Protein AF-A0A544ZAM6-F1 (afdb_monomer_lite)

Sequence (69 aa):
MTNRKGTALTEGWRVMTSDHGRLWATRERPFPAAAEEAGAARTVDGDDLAELCRVIAEQESLATLASAP

Secondary structure (DSSP, 8-state):
---------STTEEEEE-TTS-EEEEESSPPPHHHHHTT--SEEEESSHHHHHHHHHHHHHHHHHHT--

pLDDT: mean 81.32, std 15.19, range [37.44, 92.56]

Foldseek 3Di:
DDPPPPPCLDPQKDWDADPVQKIKIAGNDDQDPLLVVLVQDRMDIDSDSVRRSVSNVVSVVSSVVSPDD

Radius of gyration: 13.06 Å; chains: 1; bounding box: 43×26×25 Å

Structure (mmCIF, N/CA/C/O backbone):
data_AF-A0A544ZAM6-F1
#
_entry.id   AF-A0A544ZAM6-F1
#
loop_
_atom_site.group_PDB
_atom_site.id
_atom_site.type_symbol
_atom_site.label_atom_id
_atom_site.label_alt_id
_atom_site.label_comp_id
_atom_site.label_asym_id
_atom_site.label_entity_id
_atom_site.label_seq_id
_atom_site.pdbx_PDB_ins_code
_atom_site.Cartn_x
_atom_site.Cartn_y
_atom_site.Cartn_z
_atom_site.occupancy
_atom_site.B_iso_or_equiv
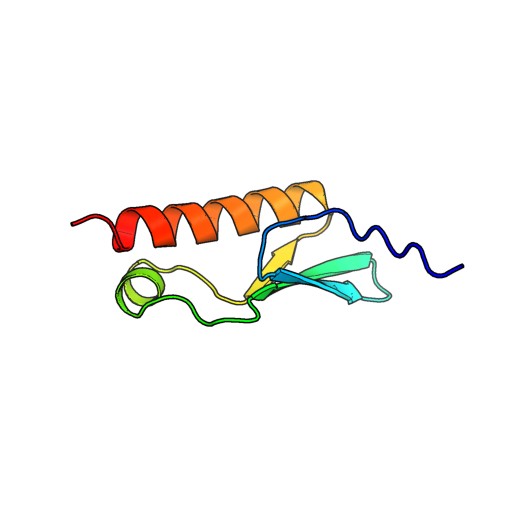_atom_site.auth_seq_id
_atom_site.auth_comp_id
_atom_site.auth_asym_id
_atom_site.auth_atom_id
_atom_site.pdbx_PDB_model_num
ATOM 1 N N . MET A 1 1 ? 26.793 14.970 -1.552 1.00 37.44 1 MET A N 1
ATOM 2 C CA . MET A 1 1 ? 25.618 14.810 -2.437 1.00 37.44 1 MET A CA 1
ATOM 3 C C . MET A 1 1 ? 24.937 13.475 -2.152 1.00 37.44 1 MET A C 1
ATOM 5 O O . MET A 1 1 ? 25.426 12.459 -2.618 1.00 37.44 1 MET A O 1
ATOM 9 N N . THR A 1 2 ? 23.831 13.439 -1.410 1.00 41.59 2 THR A N 1
ATOM 10 C CA . THR A 1 2 ? 22.967 12.242 -1.324 1.00 41.59 2 THR A CA 1
ATOM 11 C C . THR A 1 2 ? 21.512 12.655 -1.513 1.00 41.59 2 THR A C 1
ATOM 13 O O . THR A 1 2 ? 20.684 12.559 -0.615 1.00 41.59 2 THR A O 1
ATOM 16 N N . ASN A 1 3 ? 21.186 13.117 -2.721 1.00 39.03 3 ASN A N 1
ATOM 17 C CA . ASN A 1 3 ? 19.797 13.261 -3.145 1.00 39.03 3 ASN A CA 1
ATOM 18 C C . ASN A 1 3 ? 19.249 11.880 -3.527 1.00 39.03 3 ASN A C 1
ATOM 20 O O . ASN A 1 3 ? 19.113 11.564 -4.705 1.00 39.03 3 ASN A O 1
ATOM 24 N N . ARG A 1 4 ? 18.895 11.055 -2.537 1.00 50.03 4 ARG A N 1
ATOM 25 C CA . ARG A 1 4 ? 17.883 10.018 -2.770 1.00 50.03 4 ARG A CA 1
ATOM 26 C C . ARG A 1 4 ? 16.520 10.698 -2.705 1.00 50.03 4 ARG A C 1
ATOM 28 O O . ARG A 1 4 ? 15.842 10.646 -1.687 1.00 50.03 4 ARG A O 1
ATOM 35 N N . LYS A 1 5 ? 16.119 11.350 -3.800 1.00 45.06 5 LYS A N 1
ATOM 36 C CA . LYS A 1 5 ? 14.692 11.549 -4.073 1.00 45.06 5 LYS A CA 1
ATOM 37 C C . LYS A 1 5 ? 14.133 10.180 -4.458 1.00 45.06 5 LYS A C 1
ATOM 39 O O . LYS A 1 5 ? 13.981 9.880 -5.634 1.00 45.06 5 LYS A O 1
ATOM 44 N N . GLY A 1 6 ? 13.920 9.322 -3.460 1.00 45.97 6 GLY A N 1
ATOM 45 C CA . GLY A 1 6 ? 12.959 8.243 -3.616 1.00 45.97 6 GLY A CA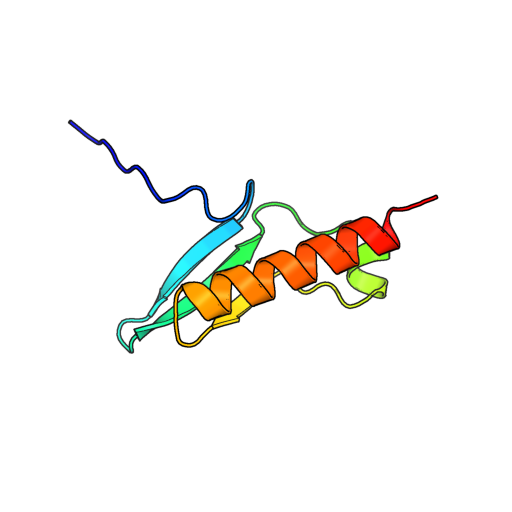 1
ATOM 46 C C . GLY A 1 6 ? 11.625 8.930 -3.845 1.00 45.97 6 GLY A C 1
ATOM 47 O O . GLY A 1 6 ? 11.209 9.737 -3.016 1.00 45.97 6 GLY A O 1
ATOM 48 N N . THR A 1 7 ? 11.044 8.723 -5.020 1.00 48.34 7 THR A N 1
ATOM 49 C CA . THR A 1 7 ? 9.685 9.126 -5.368 1.00 48.34 7 THR A CA 1
ATOM 50 C C . THR A 1 7 ? 8.801 8.902 -4.143 1.00 48.34 7 THR A C 1
ATOM 52 O O . THR A 1 7 ? 8.829 7.814 -3.570 1.00 48.34 7 THR A O 1
ATOM 55 N N . ALA A 1 8 ? 8.117 9.942 -3.666 1.00 49.69 8 ALA A N 1
ATOM 56 C CA . ALA A 1 8 ? 7.219 9.848 -2.521 1.00 49.69 8 ALA A CA 1
ATOM 57 C C . ALA A 1 8 ? 6.034 8.958 -2.926 1.00 49.69 8 ALA A C 1
ATOM 59 O O . ALA A 1 8 ? 5.035 9.457 -3.427 1.00 49.69 8 ALA A O 1
ATOM 60 N N . LEU A 1 9 ? 6.205 7.637 -2.845 1.00 57.25 9 LEU A N 1
ATOM 61 C CA . LEU A 1 9 ? 5.241 6.686 -3.399 1.00 57.25 9 LEU A CA 1
ATOM 62 C C . LEU A 1 9 ? 3.982 6.600 -2.538 1.00 57.25 9 LEU A C 1
ATOM 64 O O . LEU A 1 9 ? 2.926 6.330 -3.085 1.00 57.25 9 LEU A O 1
ATOM 68 N N . THR A 1 10 ? 4.085 6.929 -1.253 1.00 60.47 10 THR A N 1
ATOM 69 C CA . THR A 1 10 ? 2.990 7.195 -0.309 1.00 60.47 10 THR A CA 1
ATOM 70 C C . THR A 1 10 ? 3.655 7.412 1.049 1.00 60.47 10 THR A C 1
ATOM 72 O O . THR A 1 10 ? 4.598 6.698 1.404 1.00 60.47 10 THR A O 1
ATOM 75 N N . GLU A 1 11 ? 3.239 8.423 1.809 1.00 70.31 11 GLU A N 1
ATOM 76 C CA . GLU A 1 11 ? 3.809 8.669 3.138 1.00 70.31 11 GLU A CA 1
ATOM 77 C C . GLU A 1 11 ? 3.667 7.412 4.018 1.00 70.31 11 GLU A C 1
ATOM 79 O O . GLU A 1 11 ? 2.573 6.888 4.204 1.00 70.31 11 GLU A O 1
ATOM 84 N N . GLY A 1 12 ? 4.789 6.900 4.536 1.00 83.50 12 GLY A N 1
ATOM 85 C CA . GLY A 1 12 ? 4.812 5.737 5.427 1.00 83.50 12 GLY A CA 1
ATOM 86 C C . GLY A 1 12 ? 4.936 4.364 4.758 1.00 83.50 12 GLY A C 1
ATOM 87 O O . GLY A 1 12 ? 4.838 3.368 5.472 1.00 83.50 12 GLY A O 1
ATOM 88 N N . TRP A 1 13 ? 5.181 4.272 3.445 1.00 89.44 13 TRP A N 1
ATOM 89 C CA . TRP A 1 13 ? 5.467 3.000 2.766 1.00 89.44 13 TRP A CA 1
ATOM 90 C C . TRP A 1 13 ? 6.940 2.853 2.389 1.00 89.44 13 TRP A C 1
ATOM 92 O O . TRP A 1 13 ? 7.558 3.738 1.794 1.00 89.44 13 TRP A O 1
ATOM 102 N N . ARG A 1 14 ? 7.504 1.683 2.690 1.00 89.38 14 ARG A N 1
ATOM 103 C CA . ARG A 1 14 ? 8.850 1.278 2.292 1.00 89.38 14 ARG A CA 1
ATOM 104 C C . ARG A 1 14 ? 8.773 0.310 1.123 1.00 89.38 14 ARG A C 1
ATOM 106 O O . ARG A 1 14 ? 8.356 -0.832 1.297 1.00 89.38 14 ARG A O 1
ATOM 113 N N . VAL A 1 15 ? 9.225 0.764 -0.041 1.00 89.00 15 VAL A N 1
ATOM 114 C CA . VAL A 1 15 ? 9.329 -0.056 -1.253 1.00 89.00 15 VAL A CA 1
ATOM 115 C C . VAL A 1 15 ? 10.653 -0.810 -1.278 1.00 89.00 15 VAL A C 1
ATOM 117 O O . VAL A 1 15 ? 11.706 -0.271 -0.931 1.00 89.00 15 VAL A O 1
ATOM 120 N N . MET A 1 16 ? 10.586 -2.064 -1.696 1.00 88.75 16 MET A N 1
ATOM 121 C CA . MET A 1 16 ? 11.693 -2.988 -1.855 1.00 88.75 16 MET A CA 1
ATOM 122 C C . MET A 1 16 ? 11.585 -3.660 -3.220 1.00 88.75 16 MET A C 1
ATOM 124 O O . MET A 1 16 ? 10.495 -3.889 -3.742 1.00 88.75 16 MET A O 1
ATOM 128 N N . THR A 1 17 ? 12.738 -3.971 -3.796 1.00 87.31 17 THR A N 1
ATOM 129 C CA . THR A 1 17 ? 12.845 -4.586 -5.116 1.00 87.31 17 THR A CA 1
ATOM 130 C C . THR A 1 17 ? 13.621 -5.883 -4.982 1.00 87.31 17 THR A C 1
ATOM 132 O O . THR A 1 17 ? 14.702 -5.893 -4.391 1.00 87.31 17 THR A O 1
ATOM 135 N N . SER A 1 18 ? 13.091 -6.967 -5.528 1.00 83.31 18 SER A N 1
ATOM 136 C CA . SER A 1 18 ? 13.823 -8.220 -5.673 1.00 83.31 18 SER A CA 1
ATOM 137 C C . SER A 1 18 ? 14.737 -8.169 -6.892 1.00 83.31 18 SER A C 1
ATOM 139 O O . SER A 1 18 ? 14.403 -7.536 -7.893 1.00 83.3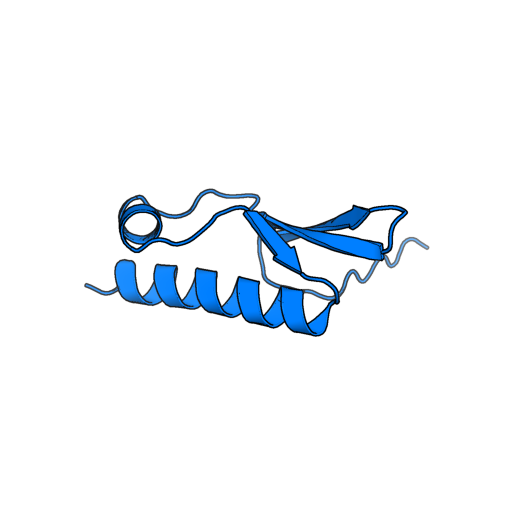1 18 SER A O 1
ATOM 141 N N . ASP A 1 19 ? 15.837 -8.920 -6.860 1.00 81.44 19 ASP A N 1
ATOM 142 C CA . ASP A 1 19 ? 16.732 -9.111 -8.009 1.00 81.44 19 ASP A CA 1
ATOM 143 C C . ASP A 1 19 ? 16.023 -9.721 -9.234 1.00 81.44 19 ASP A C 1
ATOM 145 O O . ASP A 1 19 ? 16.487 -9.582 -10.361 1.00 81.44 19 ASP A O 1
ATOM 149 N N . HIS A 1 20 ? 14.867 -10.364 -9.030 1.00 79.69 20 HIS A N 1
ATOM 150 C CA . HIS A 1 20 ? 14.020 -10.918 -10.092 1.00 79.69 20 HIS A CA 1
ATOM 151 C C . HIS A 1 20 ? 13.023 -9.899 -10.683 1.00 79.69 20 HIS A C 1
ATOM 153 O O . HIS A 1 20 ? 12.122 -10.285 -11.421 1.00 79.69 20 HIS A O 1
ATOM 159 N N . GLY A 1 21 ? 13.137 -8.613 -10.337 1.00 81.12 21 GLY A N 1
ATOM 160 C CA . GLY A 1 21 ? 12.268 -7.545 -10.845 1.00 81.12 21 GLY A CA 1
ATOM 161 C C . GLY A 1 21 ? 10.921 -7.410 -10.130 1.00 81.12 21 GLY A C 1
ATOM 162 O O . GLY A 1 21 ? 10.196 -6.464 -10.403 1.00 81.12 21 GLY A O 1
ATOM 163 N N . ARG A 1 22 ? 10.602 -8.298 -9.180 1.00 83.88 22 ARG A N 1
ATOM 164 C CA . ARG A 1 22 ? 9.401 -8.171 -8.340 1.00 83.88 22 ARG A CA 1
ATOM 165 C C . ARG A 1 22 ? 9.532 -6.988 -7.394 1.00 83.88 22 ARG A C 1
ATOM 167 O O . ARG A 1 22 ? 10.571 -6.836 -6.745 1.00 83.88 22 ARG A O 1
ATOM 174 N N . LEU A 1 23 ? 8.474 -6.200 -7.267 1.00 90.62 23 LEU A N 1
ATOM 175 C CA . LEU A 1 23 ? 8.409 -5.105 -6.314 1.00 90.62 23 LEU A CA 1
ATOM 176 C C . LEU A 1 23 ? 7.464 -5.473 -5.178 1.00 90.62 23 LEU A C 1
ATOM 178 O O . LEU A 1 23 ? 6.444 -6.124 -5.376 1.00 90.62 23 LEU A O 1
ATOM 182 N N . TRP A 1 24 ? 7.787 -5.027 -3.974 1.00 91.75 24 TRP A N 1
ATOM 183 C CA . TRP A 1 24 ? 6.831 -5.031 -2.879 1.00 91.75 24 TRP A CA 1
ATOM 184 C C . TRP A 1 24 ? 7.010 -3.803 -2.009 1.00 91.75 24 TRP A C 1
ATOM 186 O O . TRP A 1 24 ? 8.085 -3.209 -1.931 1.00 91.75 24 TRP A O 1
ATOM 196 N N . ALA A 1 25 ? 5.941 -3.413 -1.336 1.00 92.12 25 ALA A N 1
ATOM 197 C CA . ALA A 1 25 ? 5.916 -2.313 -0.404 1.00 92.12 25 ALA A CA 1
ATOM 198 C C . ALA A 1 25 ? 5.372 -2.797 0.930 1.00 92.12 25 ALA A C 1
ATOM 200 O O . ALA A 1 25 ? 4.411 -3.559 0.991 1.00 92.12 25 ALA A O 1
ATOM 201 N N . THR A 1 26 ? 5.980 -2.330 2.013 1.00 90.94 26 THR A N 1
ATOM 202 C CA . THR A 1 26 ? 5.469 -2.556 3.361 1.00 90.94 26 THR A CA 1
ATOM 203 C C . THR A 1 26 ? 5.279 -1.231 4.072 1.00 90.94 26 THR A C 1
ATOM 205 O O . THR A 1 26 ? 6.144 -0.357 4.015 1.00 90.94 26 THR A O 1
ATOM 208 N N . ARG A 1 27 ? 4.156 -1.080 4.766 1.00 88.94 27 ARG A N 1
ATOM 209 C CA . ARG A 1 27 ? 3.875 0.101 5.578 1.00 88.94 27 ARG A CA 1
ATOM 210 C C . ARG A 1 27 ? 4.746 0.092 6.835 1.00 88.94 27 ARG A C 1
ATOM 212 O O . ARG A 1 27 ? 4.910 -0.942 7.479 1.00 88.94 27 ARG A O 1
ATOM 219 N N . GLU A 1 28 ? 5.323 1.238 7.182 1.00 87.38 28 GLU A N 1
ATOM 220 C CA . GLU A 1 28 ? 6.165 1.408 8.373 1.00 87.38 28 GLU A CA 1
ATOM 221 C C . GLU A 1 28 ? 5.331 1.477 9.655 1.00 87.38 28 GLU A C 1
ATOM 223 O O . GLU A 1 28 ? 5.789 1.064 10.720 1.00 87.38 28 GLU A O 1
ATOM 228 N N . ARG A 1 29 ? 4.097 1.983 9.555 1.00 85.38 29 ARG A N 1
ATOM 229 C CA . ARG A 1 29 ? 3.112 1.962 10.637 1.00 85.38 29 ARG A CA 1
ATOM 230 C C . ARG A 1 29 ? 1.969 1.018 10.265 1.00 85.38 29 ARG A C 1
ATOM 232 O O . ARG A 1 29 ? 1.474 1.115 9.142 1.00 85.38 29 ARG A O 1
ATOM 239 N N . PRO A 1 30 ? 1.535 0.136 11.178 1.00 83.19 30 PRO A N 1
ATOM 240 C CA . PRO A 1 30 ? 0.404 -0.745 10.916 1.00 83.19 30 PRO A CA 1
ATOM 241 C C . PRO A 1 30 ? -0.870 0.058 10.633 1.00 83.19 30 PRO A C 1
ATOM 243 O O 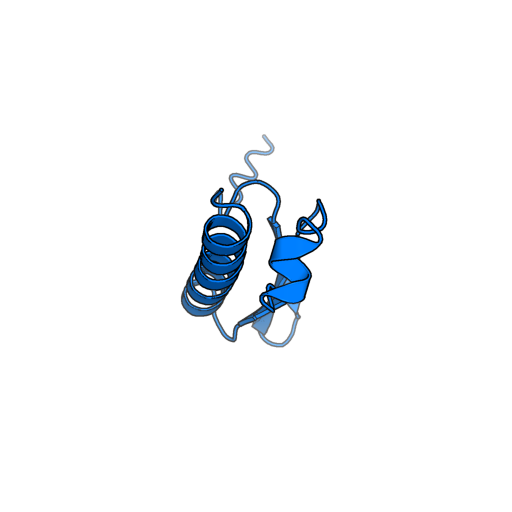. PRO A 1 30 ? -0.984 1.237 10.991 1.00 83.19 30 PRO A O 1
ATOM 246 N N . PHE A 1 31 ? -1.817 -0.579 9.950 1.00 87.06 31 PHE A N 1
ATOM 247 C CA . PHE A 1 31 ? -3.142 -0.009 9.767 1.00 87.06 31 PHE A CA 1
ATOM 248 C C . PHE A 1 31 ? -3.910 -0.010 11.102 1.00 87.06 31 PHE A C 1
ATOM 250 O O . PHE A 1 31 ? -3.607 -0.805 11.993 1.00 87.06 31 PHE A O 1
ATOM 257 N N . PRO A 1 32 ? -4.880 0.902 11.296 1.00 86.25 32 PRO A N 1
ATOM 258 C CA . PRO A 1 32 ? -5.816 0.795 12.411 1.00 86.25 32 PRO A CA 1
ATOM 259 C C . PRO A 1 32 ? -6.570 -0.539 12.353 1.00 86.25 32 PRO A C 1
ATOM 261 O O . PRO A 1 32 ? -6.833 -1.035 11.261 1.00 86.25 32 PRO A O 1
ATOM 264 N N . ALA A 1 33 ? -7.001 -1.071 13.500 1.00 87.75 33 ALA A N 1
ATOM 265 C CA . ALA A 1 33 ? -7.723 -2.348 13.548 1.00 87.75 33 ALA A CA 1
ATOM 266 C C . ALA A 1 33 ? -8.936 -2.378 12.598 1.00 87.75 33 ALA A C 1
ATOM 268 O O . ALA A 1 33 ? -9.106 -3.338 11.866 1.00 87.75 33 ALA A O 1
ATOM 269 N N . ALA A 1 34 ? -9.714 -1.293 12.518 1.00 87.31 34 ALA A N 1
ATOM 270 C CA . ALA A 1 34 ? -10.847 -1.197 11.593 1.00 87.31 34 ALA A CA 1
ATOM 271 C C . ALA A 1 34 ? -10.447 -1.389 10.117 1.00 87.31 34 ALA A C 1
ATOM 273 O O . ALA A 1 34 ? -11.177 -2.004 9.349 1.00 87.31 34 ALA A O 1
ATOM 274 N N . ALA A 1 35 ? -9.276 -0.887 9.724 1.00 88.25 35 ALA A N 1
ATOM 275 C CA . ALA A 1 35 ? -8.759 -1.026 8.370 1.00 88.25 35 ALA A CA 1
ATOM 276 C C . ALA A 1 35 ? -8.242 -2.444 8.094 1.00 88.25 35 ALA A C 1
ATOM 278 O O . ALA A 1 35 ? -8.486 -2.971 7.013 1.00 88.25 35 ALA A O 1
ATOM 279 N N . GLU A 1 36 ? -7.581 -3.079 9.067 1.00 87.31 36 GLU A N 1
ATOM 280 C CA . GLU A 1 36 ? -7.185 -4.490 8.952 1.00 87.31 36 GLU A CA 1
ATOM 281 C C . GLU A 1 36 ? -8.421 -5.407 8.856 1.00 87.31 36 GLU A C 1
ATOM 283 O O . GLU A 1 36 ? -8.460 -6.284 7.997 1.00 87.31 36 GLU A O 1
ATOM 288 N N . GLU A 1 37 ? -9.474 -5.138 9.637 1.00 87.94 37 GLU A N 1
ATOM 289 C CA . GLU A 1 37 ? -10.769 -5.839 9.555 1.00 87.94 37 GLU A CA 1
ATOM 290 C C . GLU A 1 37 ? -11.488 -5.605 8.213 1.00 87.94 37 GLU A C 1
ATOM 292 O O . GLU A 1 37 ? -12.173 -6.491 7.707 1.00 87.94 37 GLU A O 1
ATOM 297 N N . ALA A 1 38 ? -11.302 -4.434 7.596 1.00 87.88 38 ALA A N 1
ATOM 298 C CA . ALA A 1 38 ? -11.790 -4.143 6.247 1.00 87.88 38 ALA A CA 1
ATOM 299 C C . ALA A 1 38 ? -10.957 -4.812 5.134 1.00 87.88 38 ALA A C 1
ATOM 301 O O . ALA A 1 38 ? -11.292 -4.681 3.956 1.00 87.88 38 ALA A O 1
ATOM 302 N N . GLY A 1 39 ? -9.883 -5.525 5.489 1.00 88.56 39 GLY A N 1
ATOM 303 C CA . GLY A 1 39 ? -9.023 -6.253 4.558 1.00 88.56 39 GLY A CA 1
ATOM 304 C C . GLY A 1 39 ? -7.813 -5.468 4.050 1.00 88.56 39 GLY A C 1
ATOM 305 O O . GLY A 1 39 ? -7.172 -5.919 3.102 1.00 88.56 39 GLY A O 1
ATOM 306 N N . ALA A 1 40 ? -7.473 -4.321 4.652 1.00 90.81 40 ALA A N 1
ATOM 307 C CA . ALA A 1 40 ? -6.291 -3.558 4.261 1.00 90.81 40 ALA A CA 1
ATOM 308 C C . ALA A 1 40 ? -5.001 -4.320 4.612 1.00 90.81 40 ALA A C 1
ATOM 310 O O . ALA A 1 40 ? -4.684 -4.570 5.778 1.00 90.81 40 ALA A O 1
ATOM 311 N N . ALA A 1 41 ? -4.217 -4.658 3.592 1.00 91.06 41 ALA A N 1
ATOM 312 C CA . ALA A 1 41 ? -2.957 -5.368 3.741 1.00 91.06 41 ALA A CA 1
ATOM 313 C C . ALA A 1 41 ? -1.797 -4.396 3.987 1.00 91.06 41 ALA A C 1
ATOM 315 O O . ALA A 1 41 ? -1.516 -3.509 3.185 1.00 91.06 41 ALA A O 1
ATOM 316 N N . ARG A 1 42 ? -1.044 -4.597 5.075 1.00 89.31 42 ARG A N 1
ATOM 317 C CA . ARG A 1 42 ? 0.147 -3.781 5.398 1.00 89.31 42 ARG A CA 1
ATOM 318 C C . ARG A 1 42 ? 1.335 -3.994 4.449 1.00 89.31 42 ARG A C 1
ATOM 320 O O . ARG A 1 42 ? 2.291 -3.221 4.479 1.00 89.31 42 ARG A O 1
ATOM 327 N N . THR A 1 43 ? 1.330 -5.092 3.699 1.00 92.06 43 THR A N 1
ATOM 328 C CA . THR A 1 43 ? 2.384 -5.476 2.761 1.00 92.06 43 THR A CA 1
ATOM 329 C C . THR A 1 43 ? 1.714 -5.888 1.466 1.00 92.06 43 THR A C 1
ATOM 331 O O . THR A 1 43 ? 0.805 -6.713 1.493 1.00 92.06 43 THR A O 1
ATOM 334 N N . VAL A 1 44 ? 2.160 -5.302 0.362 1.00 92.25 44 VAL A N 1
ATOM 335 C CA . VAL A 1 44 ? 1.608 -5.536 -0.971 1.00 92.25 44 VAL A CA 1
ATOM 336 C C . VAL A 1 44 ? 2.739 -5.723 -1.963 1.00 92.25 44 VAL A C 1
ATOM 338 O O . VAL A 1 44 ? 3.7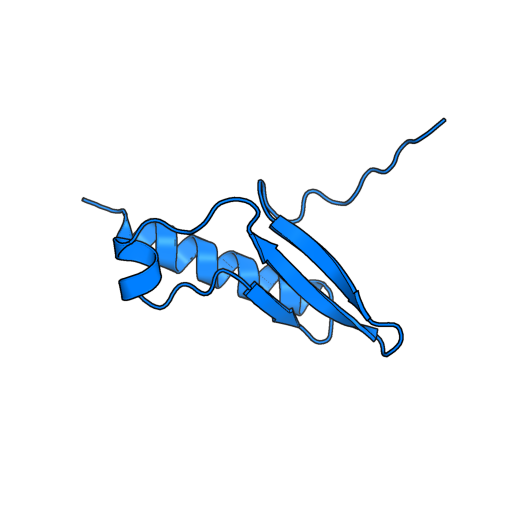90 -5.095 -1.827 1.00 92.25 44 VAL A O 1
ATOM 341 N N . ASP A 1 45 ? 2.541 -6.586 -2.944 1.00 92.56 45 ASP A N 1
ATOM 342 C CA . ASP A 1 45 ? 3.448 -6.783 -4.064 1.00 92.56 45 ASP A CA 1
ATOM 343 C C . ASP A 1 45 ? 2.864 -6.225 -5.367 1.00 92.56 45 ASP A C 1
ATOM 345 O O . ASP A 1 45 ? 1.687 -5.878 -5.451 1.00 92.56 45 ASP A O 1
ATOM 349 N N . GLY A 1 46 ? 3.734 -6.063 -6.356 1.00 88.94 46 GLY A N 1
ATOM 350 C CA . GLY A 1 46 ? 3.385 -5.672 -7.713 1.00 88.94 46 GLY A CA 1
ATOM 351 C C . GLY A 1 46 ? 4.497 -6.080 -8.671 1.00 88.94 46 GLY A C 1
ATOM 352 O O . GLY A 1 46 ? 5.680 -6.100 -8.305 1.00 88.94 46 GLY A O 1
ATOM 353 N N . ASP A 1 47 ? 4.129 -6.414 -9.901 1.00 87.94 47 ASP A N 1
ATOM 354 C CA . ASP A 1 47 ? 5.090 -6.782 -10.937 1.00 87.94 47 ASP A CA 1
ATOM 355 C C . ASP A 1 47 ? 5.812 -5.540 -11.499 1.00 87.94 47 ASP A C 1
ATOM 357 O O . ASP A 1 47 ? 6.950 -5.637 -11.960 1.00 87.94 47 ASP A O 1
ATOM 361 N N . ASP A 1 48 ? 5.203 -4.353 -11.392 1.00 86.81 48 ASP A N 1
ATOM 362 C CA . ASP A 1 48 ? 5.820 -3.070 -11.731 1.00 86.81 48 ASP A CA 1
ATOM 363 C C . ASP A 1 48 ? 5.415 -1.927 -10.782 1.00 86.81 48 ASP A C 1
ATOM 365 O O . ASP A 1 48 ? 4.582 -2.071 -9.885 1.00 86.81 48 ASP A O 1
ATOM 369 N N . LEU A 1 49 ? 6.070 -0.769 -10.933 1.00 85.00 49 LEU A N 1
ATOM 370 C CA . LEU A 1 49 ? 5.886 0.360 -10.018 1.00 85.00 49 LEU A CA 1
ATOM 371 C C . LEU A 1 49 ? 4.474 0.954 -10.103 1.00 85.00 49 LEU A C 1
ATOM 373 O O . LEU A 1 49 ? 3.965 1.449 -9.099 1.00 85.00 49 LEU A O 1
ATOM 377 N N . ALA A 1 50 ? 3.852 0.928 -11.282 1.00 88.19 50 ALA A N 1
ATOM 378 C CA . ALA A 1 50 ? 2.508 1.451 -11.477 1.00 88.19 50 ALA A CA 1
ATOM 379 C C . ALA A 1 50 ? 1.471 0.534 -10.821 1.00 88.19 50 ALA A C 1
ATOM 381 O O . ALA A 1 50 ? 0.563 1.031 -10.150 1.00 88.19 50 ALA A O 1
ATOM 382 N N . GLU A 1 51 ? 1.637 -0.784 -10.950 1.00 89.94 51 GLU A N 1
ATOM 383 C CA . GLU A 1 51 ? 0.829 -1.754 -10.214 1.00 89.94 51 GLU A CA 1
ATOM 384 C C . GLU A 1 51 ? 1.008 -1.580 -8.704 1.00 89.94 51 GLU A C 1
ATOM 386 O O . GLU A 1 51 ? 0.021 -1.407 -7.989 1.00 89.94 51 GLU A O 1
ATOM 391 N N . LEU A 1 52 ? 2.252 -1.492 -8.223 1.00 90.31 52 LEU A N 1
ATOM 392 C CA . LEU A 1 52 ? 2.532 -1.299 -6.803 1.00 90.31 52 LEU A CA 1
ATOM 393 C C . LEU A 1 52 ? 1.875 -0.020 -6.256 1.00 90.31 52 LEU A C 1
ATOM 395 O O . LEU A 1 52 ? 1.246 -0.048 -5.200 1.00 90.31 52 LEU A O 1
ATOM 399 N N . CYS A 1 53 ? 1.957 1.098 -6.986 1.00 89.31 53 CYS A N 1
ATOM 400 C CA . CYS A 1 53 ? 1.264 2.336 -6.620 1.00 89.31 53 CYS A CA 1
ATOM 401 C C . CYS A 1 53 ? -0.253 2.156 -6.538 1.00 89.31 53 CYS A C 1
ATOM 403 O O . CYS A 1 53 ? -0.882 2.667 -5.610 1.00 89.31 53 CYS A O 1
ATOM 405 N N . ARG A 1 54 ? -0.843 1.449 -7.505 1.00 90.94 54 ARG A N 1
ATOM 406 C CA . ARG A 1 54 ? -2.285 1.203 -7.547 1.00 90.94 54 ARG A CA 1
ATOM 407 C C . ARG A 1 54 ? -2.733 0.370 -6.350 1.00 90.94 54 ARG A C 1
ATOM 409 O O . ARG A 1 54 ? -3.694 0.752 -5.688 1.00 90.94 54 ARG A O 1
ATOM 416 N N . VAL A 1 55 ? -2.019 -0.713 -6.050 1.00 92.38 55 VAL A N 1
ATOM 417 C CA . VAL A 1 55 ? -2.355 -1.598 -4.932 1.00 92.38 55 VAL A CA 1
ATOM 418 C C . VAL A 1 55 ? -2.191 -0.868 -3.597 1.00 92.38 55 VAL A C 1
ATOM 420 O O . VAL A 1 55 ? -3.069 -0.975 -2.744 1.00 92.38 55 VAL A O 1
ATOM 423 N N . ILE A 1 56 ? -1.138 -0.059 -3.419 1.00 91.38 56 ILE A N 1
ATOM 424 C CA . ILE A 1 56 ? -0.982 0.766 -2.210 1.00 91.38 56 ILE A CA 1
ATOM 425 C C . ILE A 1 56 ? -2.142 1.762 -2.059 1.00 91.38 56 ILE A C 1
ATOM 427 O O . ILE A 1 56 ? -2.698 1.893 -0.968 1.00 91.38 56 ILE A O 1
ATOM 431 N N . ALA A 1 57 ? -2.530 2.452 -3.136 1.00 90.31 57 ALA A N 1
ATOM 432 C CA . ALA A 1 57 ? -3.650 3.392 -3.101 1.00 90.31 57 ALA A CA 1
ATOM 433 C C . ALA A 1 57 ? -4.973 2.703 -2.730 1.00 90.31 57 ALA A C 1
ATOM 435 O O . ALA A 1 57 ? -5.797 3.289 -2.025 1.00 90.31 57 ALA A O 1
ATOM 436 N N . GLU A 1 58 ? -5.164 1.453 -3.153 1.00 91.12 58 GLU A N 1
ATOM 437 C CA . GLU A 1 58 ? -6.307 0.632 -2.759 1.00 91.12 58 GLU A CA 1
ATOM 438 C C . GLU A 1 58 ? -6.290 0.322 -1.255 1.00 91.12 58 GLU A C 1
ATOM 440 O O . GLU A 1 58 ? -7.302 0.535 -0.588 1.00 91.12 58 GLU A O 1
ATOM 445 N N . GLN A 1 59 ? -5.137 -0.052 -0.684 1.00 92.56 59 GLN A N 1
ATOM 446 C CA . GLN A 1 59 ? -5.027 -0.298 0.763 1.00 92.56 59 GLN A CA 1
ATOM 447 C C . GLN A 1 59 ? -5.285 0.965 1.594 1.00 92.56 59 GLN A C 1
ATOM 449 O O . GLN A 1 59 ? -5.994 0.919 2.598 1.00 92.56 59 GLN A O 1
ATOM 454 N N . GLU A 1 60 ? -4.748 2.114 1.174 1.00 89.75 60 GLU A N 1
ATOM 455 C CA . GLU A 1 60 ? -5.006 3.395 1.847 1.00 89.75 60 GLU A CA 1
ATOM 456 C C . GLU A 1 60 ? -6.473 3.835 1.703 1.00 89.75 60 GLU A C 1
ATOM 458 O O . GLU A 1 60 ? -7.038 4.421 2.630 1.00 89.75 60 GLU A O 1
ATOM 463 N N . SER A 1 61 ? -7.124 3.513 0.581 1.00 89.44 61 SER A N 1
ATOM 464 C CA . SER A 1 61 ? -8.556 3.769 0.387 1.00 89.44 61 SER A CA 1
ATOM 465 C C . SER A 1 61 ? -9.412 2.899 1.307 1.00 89.44 61 SER A C 1
AT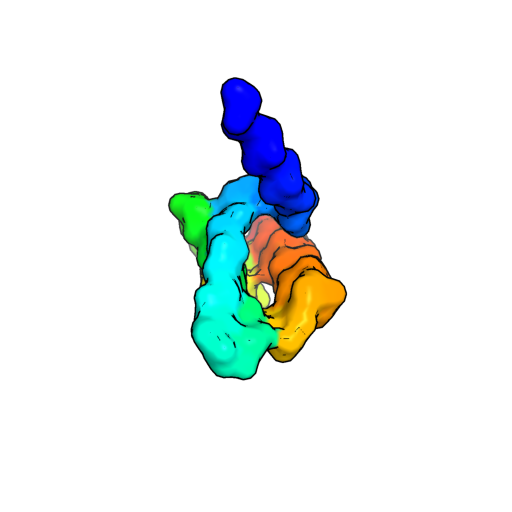OM 467 O O . SER A 1 61 ? -10.301 3.428 1.972 1.00 89.44 61 SER A O 1
ATOM 469 N N . LEU A 1 62 ? -9.112 1.598 1.414 1.00 88.94 62 LEU A N 1
ATOM 470 C CA . LEU A 1 62 ? -9.764 0.694 2.371 1.00 88.94 62 LEU A CA 1
ATOM 471 C C . LEU A 1 62 ? -9.603 1.210 3.801 1.00 88.94 62 LEU A C 1
ATOM 473 O O . LEU A 1 62 ? -10.576 1.288 4.548 1.00 88.94 62 LEU A O 1
ATOM 477 N N . ALA A 1 63 ? -8.396 1.647 4.162 1.00 87.81 63 ALA A N 1
ATOM 478 C CA . ALA A 1 63 ? -8.133 2.191 5.484 1.00 87.81 63 ALA A CA 1
ATOM 479 C C . ALA A 1 63 ? -8.876 3.503 5.763 1.00 87.81 63 ALA A C 1
ATOM 481 O O . ALA A 1 63 ? -9.370 3.710 6.871 1.00 87.81 63 ALA A O 1
ATOM 482 N N . THR A 1 64 ? -8.987 4.372 4.759 1.00 88.00 64 THR A N 1
ATOM 483 C CA . THR A 1 64 ? -9.737 5.630 4.859 1.00 88.00 64 THR A CA 1
ATOM 484 C C . THR A 1 64 ? -11.230 5.365 5.024 1.00 88.00 64 THR A C 1
ATOM 486 O O . THR A 1 64 ? -11.856 5.952 5.903 1.00 88.00 64 THR A O 1
ATOM 489 N N . LEU A 1 65 ? -11.795 4.453 4.227 1.00 88.25 65 LEU A N 1
ATOM 490 C CA . LEU A 1 65 ? -13.205 4.067 4.313 1.00 88.25 65 LEU A CA 1
ATOM 491 C C . LEU A 1 65 ? -13.534 3.404 5.653 1.00 88.25 65 LEU A C 1
ATOM 493 O O . LEU A 1 65 ? -14.575 3.690 6.231 1.00 88.25 65 LEU A O 1
ATOM 497 N N . ALA A 1 66 ? -12.639 2.563 6.168 1.00 87.31 66 ALA A N 1
ATOM 498 C CA . ALA A 1 66 ? -12.834 1.882 7.443 1.00 87.31 66 ALA A CA 1
ATOM 499 C C . ALA A 1 66 ? -12.664 2.797 8.665 1.00 87.31 66 ALA A C 1
ATOM 501 O O . ALA A 1 66 ? -13.187 2.503 9.737 1.00 87.31 66 ALA A O 1
ATOM 502 N N . SER A 1 67 ? -11.907 3.888 8.523 1.00 76.50 67 SER A N 1
ATOM 503 C CA . SER A 1 67 ? -11.717 4.886 9.578 1.00 76.50 67 SER A CA 1
ATOM 504 C C . SER A 1 67 ? -12.741 6.026 9.514 1.00 76.50 67 SER A C 1
ATOM 506 O O . SER A 1 67 ? -12.684 6.923 10.362 1.00 76.50 67 SER A O 1
ATOM 508 N N . ALA A 1 68 ? -13.632 6.030 8.519 1.00 74.19 68 ALA A N 1
ATOM 509 C CA . ALA A 1 68 ? -14.715 6.998 8.435 1.00 74.19 68 ALA A CA 1
ATOM 510 C C . ALA A 1 68 ? -15.740 6.738 9.564 1.00 74.19 68 ALA A C 1
ATOM 512 O O . ALA A 1 68 ? -16.048 5.575 9.831 1.00 74.19 68 ALA A O 1
ATOM 513 N N . PRO A 1 69 ? -16.214 7.790 10.259 1.00 56.78 69 PRO A N 1
ATOM 514 C CA . PRO A 1 69 ? -17.127 7.673 11.397 1.00 56.78 69 PRO A CA 1
ATOM 515 C C . PRO A 1 69 ? -18.550 7.250 11.014 1.00 56.78 69 PRO A C 1
ATOM 517 O O . PRO A 1 69 ? -18.979 7.540 9.872 1.00 56.78 69 PRO A O 1
#